Protein AF-A0AAW8H6G6-F1 (afdb_monomer_lite)

Foldseek 3Di:
DPDPPDDDDDDDDDPVRVVVLVVCCVVVVAVDSVRSVVSVVVVCVVVPPD

Secondary structure (DSSP, 8-state):
--------------HHHHHHHHHHHHTTS-SSHHHHHHHHHHHHHHHT--

Sequence (50 aa):
MKEKKEKTVCLRISETQEGILTAMIAAGLAKNTSQAIQYLINLYGIKGSM

Radius of gyration: 12.92 Å; chains: 1; bounding box: 29×34×25 Å

pLDDT: mean 87.38, std 14.65, range [47.34, 97.81]

Organism: NCBI:txid885040

Structure (mmCIF, N/CA/C/O backbone):
data_AF-A0AAW8H6G6-F1
#
_entry.id   AF-A0AAW8H6G6-F1
#
loop_
_atom_site.group_PDB
_atom_site.id
_atom_site.type_symbol
_atom_site.label_atom_id
_atom_site.label_alt_id
_atom_site.label_comp_id
_atom_site.label_asym_id
_atom_site.label_entity_id
_atom_site.label_seq_id
_atom_site.pdbx_PDB_ins_code
_atom_site.Cartn_x
_atom_site.Cartn_y
_atom_site.Cartn_z
_atom_site.occupancy
_atom_site.B_iso_or_equiv
_atom_site.auth_seq_id
_atom_site.auth_comp_id
_atom_site.auth_asym_id
_atom_site.auth_atom_id
_atom_site.pdbx_PDB_model_num
ATOM 1 N N . MET A 1 1 ? -7.256 29.678 -12.984 1.00 51.97 1 MET A N 1
ATOM 2 C CA . MET A 1 1 ? -6.881 28.245 -12.961 1.00 51.97 1 MET A CA 1
ATOM 3 C C . MET A 1 1 ? -7.535 27.631 -11.734 1.00 51.97 1 MET A C 1
ATOM 5 O O . MET A 1 1 ? -7.430 28.245 -10.682 1.00 51.97 1 MET A O 1
ATOM 9 N N . LYS A 1 2 ? -8.280 26.519 -11.851 1.00 51.84 2 LYS A N 1
ATOM 10 C CA . LYS A 1 2 ? -8.870 25.853 -10.672 1.00 51.84 2 LYS A CA 1
ATOM 11 C C . LYS A 1 2 ? -7.721 25.478 -9.734 1.00 51.84 2 LYS A C 1
ATOM 13 O O . LYS A 1 2 ? -6.843 24.729 -10.151 1.00 51.84 2 LYS A O 1
ATOM 18 N N . GLU A 1 3 ? -7.694 26.039 -8.528 1.00 57.00 3 GLU A N 1
ATOM 19 C CA . GLU A 1 3 ? -6.698 25.689 -7.516 1.00 57.00 3 GLU A CA 1
ATOM 20 C C . GLU A 1 3 ? -6.690 24.171 -7.338 1.00 57.00 3 GLU A C 1
ATOM 22 O O . GLU A 1 3 ? -7.706 23.568 -6.978 1.00 57.00 3 GLU A O 1
ATOM 27 N N . LYS A 1 4 ? -5.545 23.536 -7.594 1.00 60.19 4 LYS A N 1
ATOM 28 C CA . LYS A 1 4 ? -5.318 22.180 -7.110 1.00 60.19 4 LYS A CA 1
ATOM 29 C C . LYS A 1 4 ? -5.155 22.288 -5.600 1.00 60.19 4 LYS A C 1
ATOM 31 O O . LYS A 1 4 ? -4.074 22.590 -5.110 1.00 60.19 4 LYS A O 1
ATOM 36 N N . LYS A 1 5 ? -6.254 22.101 -4.869 1.00 70.19 5 LYS A N 1
ATOM 37 C CA . LYS A 1 5 ? -6.243 22.004 -3.407 1.00 70.19 5 LYS A CA 1
ATOM 38 C C . LYS A 1 5 ? -5.626 20.665 -3.015 1.00 70.19 5 LYS A C 1
ATOM 40 O O . LYS A 1 5 ? -6.328 19.711 -2.692 1.00 70.19 5 LYS A O 1
ATOM 45 N N . GLU A 1 6 ? -4.309 20.578 -3.123 1.00 77.69 6 GLU A N 1
ATOM 46 C CA . GLU A 1 6 ? -3.550 19.448 -2.607 1.00 77.69 6 GLU A CA 1
ATOM 47 C C . GLU A 1 6 ? -3.551 19.540 -1.079 1.00 77.69 6 GLU A C 1
ATOM 49 O O . GLU A 1 6 ? -3.182 20.562 -0.500 1.00 77.69 6 GLU A O 1
ATOM 54 N N . LYS A 1 7 ? -4.037 18.485 -0.419 1.00 83.44 7 LYS A N 1
ATOM 55 C CA . LYS A 1 7 ? -4.018 18.370 1.039 1.00 83.44 7 LYS A CA 1
ATOM 56 C C . LYS A 1 7 ? -2.979 17.330 1.425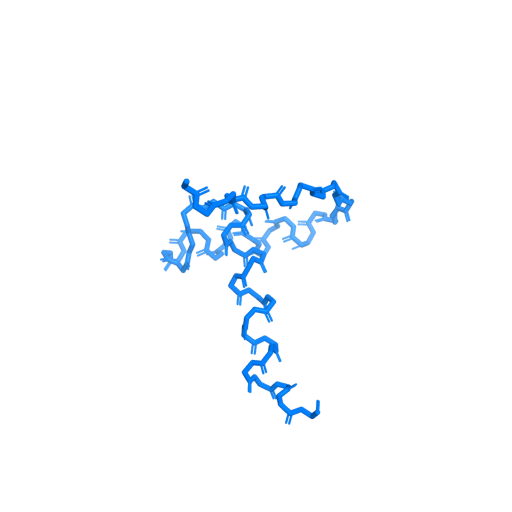 1.00 83.44 7 LYS A C 1
ATOM 58 O O . LYS A 1 7 ? -3.150 16.147 1.139 1.00 83.44 7 LYS A O 1
ATOM 63 N N . THR A 1 8 ? -1.930 17.779 2.099 1.00 88.81 8 THR A N 1
ATOM 64 C CA . THR A 1 8 ? -0.893 16.899 2.638 1.00 88.81 8 THR A CA 1
ATOM 65 C C . THR 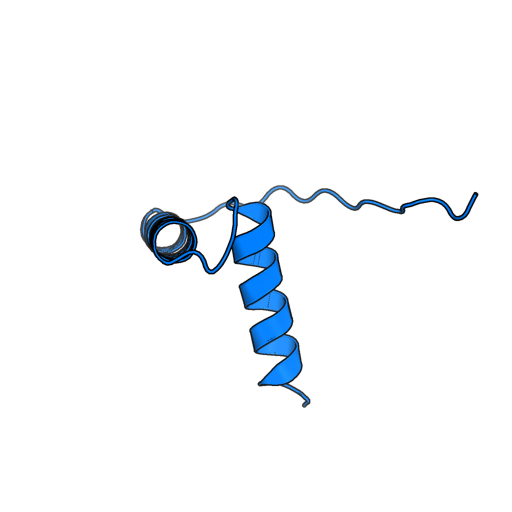A 1 8 ? -1.274 16.457 4.044 1.00 88.81 8 THR A C 1
ATOM 67 O O . THR A 1 8 ? -1.758 17.254 4.848 1.00 88.81 8 THR A O 1
ATOM 70 N N . VAL A 1 9 ? -1.059 15.177 4.340 1.00 87.56 9 VAL A N 1
ATOM 71 C CA . VAL A 1 9 ? -1.258 14.593 5.669 1.00 87.56 9 VAL A CA 1
ATOM 72 C C . VAL A 1 9 ? -0.013 13.806 6.059 1.00 87.56 9 VAL A C 1
ATOM 74 O O . VAL A 1 9 ? 0.565 13.109 5.228 1.00 87.56 9 VAL A O 1
ATOM 77 N N . CYS A 1 10 ? 0.393 13.911 7.323 1.00 93.12 10 CYS A N 1
ATOM 78 C CA . CYS A 1 10 ? 1.420 13.052 7.903 1.00 93.12 10 CYS A CA 1
ATOM 79 C C . CYS A 1 10 ? 0.737 11.917 8.664 1.00 93.12 10 CYS A C 1
ATOM 81 O O . CYS A 1 10 ? -0.194 12.157 9.433 1.00 93.12 10 CYS A O 1
ATOM 83 N N . LEU A 1 11 ? 1.202 10.689 8.456 1.00 90.38 11 LEU A N 1
ATOM 84 C CA . LEU A 1 11 ? 0.647 9.493 9.079 1.00 90.38 11 LEU A CA 1
ATOM 85 C C . LEU A 1 11 ? 1.758 8.750 9.810 1.00 90.38 11 LEU A C 1
ATOM 87 O O . LEU A 1 11 ? 2.885 8.671 9.323 1.00 90.38 11 LEU A O 1
ATOM 91 N N . ARG A 1 12 ? 1.427 8.178 10.967 1.00 95.31 12 ARG A N 1
ATOM 92 C CA . ARG A 1 12 ? 2.260 7.153 11.591 1.00 95.31 12 ARG A CA 1
ATOM 93 C C . ARG A 1 12 ? 1.802 5.805 11.055 1.00 95.31 12 ARG A C 1
ATOM 95 O O . ARG A 1 12 ? 0.627 5.474 11.188 1.00 95.31 12 ARG A O 1
ATOM 102 N N . ILE A 1 13 ? 2.728 5.061 10.470 1.00 93.38 13 ILE A N 1
ATOM 103 C CA . ILE A 1 13 ? 2.487 3.715 9.956 1.00 93.38 13 ILE A CA 1
ATOM 104 C C . ILE A 1 13 ? 3.352 2.712 10.716 1.00 93.38 13 ILE A C 1
ATOM 106 O O . ILE A 1 13 ? 4.432 3.064 11.190 1.00 93.38 13 ILE A O 1
ATOM 110 N N . SER A 1 14 ? 2.853 1.489 10.881 1.00 97.56 14 SER A N 1
ATOM 111 C CA . SER A 1 14 ? 3.637 0.378 11.428 1.00 97.56 14 SER A CA 1
ATOM 112 C C . SER A 1 14 ? 4.494 -0.285 10.346 1.00 97.56 14 SER A C 1
ATOM 114 O O . SER A 1 14 ? 4.195 -0.165 9.158 1.00 97.56 14 SER A O 1
ATOM 116 N N . GLU A 1 15 ? 5.502 -1.060 10.754 1.00 97.31 15 GLU A N 1
ATOM 117 C CA . GLU A 1 15 ? 6.343 -1.846 9.832 1.00 97.31 15 GLU A CA 1
ATOM 118 C C . GLU A 1 15 ? 5.509 -2.791 8.954 1.00 97.31 15 GLU A C 1
ATOM 120 O O . GLU A 1 15 ? 5.751 -2.932 7.758 1.00 97.31 15 GLU A O 1
ATOM 125 N N . THR A 1 16 ? 4.456 -3.398 9.514 1.00 97.56 16 THR A N 1
ATOM 126 C CA . THR A 1 16 ? 3.531 -4.242 8.743 1.00 97.56 16 THR A CA 1
ATOM 127 C C . THR A 1 16 ? 2.821 -3.450 7.644 1.00 97.56 16 THR A C 1
ATOM 129 O O . THR A 1 16 ? 2.691 -3.933 6.520 1.00 97.56 16 THR A O 1
ATOM 132 N N . GLN A 1 17 ? 2.364 -2.231 7.944 1.00 96.50 17 GLN A N 1
ATOM 133 C CA . GLN A 1 17 ? 1.706 -1.370 6.958 1.00 96.50 17 GLN A CA 1
ATOM 134 C C . GLN A 1 17 ? 2.691 -0.912 5.880 1.00 96.50 17 GLN A C 1
ATOM 136 O O . GLN A 1 17 ? 2.350 -0.931 4.700 1.00 96.50 17 GLN A O 1
ATOM 141 N N . GLU A 1 18 ? 3.918 -0.565 6.259 1.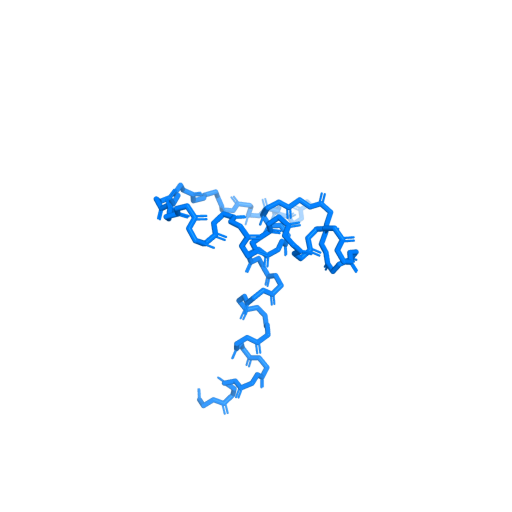00 96.81 18 GLU A N 1
ATOM 142 C CA . GLU A 1 18 ? 4.988 -0.235 5.315 1.00 96.81 18 GLU A CA 1
ATOM 143 C C . GLU A 1 18 ? 5.311 -1.408 4.376 1.00 96.81 18 GLU A C 1
ATOM 145 O O . GLU A 1 18 ? 5.416 -1.218 3.159 1.00 96.81 18 GLU A O 1
ATOM 150 N N . GLY A 1 19 ? 5.375 -2.632 4.908 1.00 97.81 19 GLY A N 1
ATOM 151 C CA . GLY A 1 19 ? 5.564 -3.848 4.116 1.00 97.81 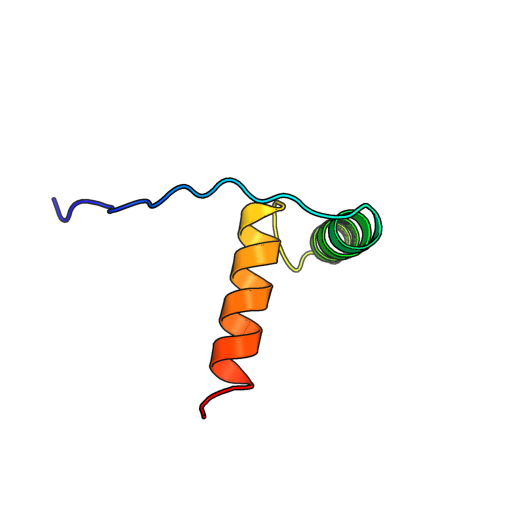19 GLY A CA 1
ATOM 152 C C . GLY A 1 19 ? 4.456 -4.058 3.081 1.00 97.81 19 GLY A C 1
ATOM 153 O O . GLY A 1 19 ? 4.742 -4.335 1.915 1.00 97.81 19 GLY A O 1
ATOM 154 N N . ILE A 1 20 ? 3.192 -3.848 3.467 1.00 97.12 20 ILE A N 1
ATOM 155 C CA . ILE A 1 20 ? 2.046 -3.922 2.544 1.00 97.12 20 ILE A CA 1
ATOM 156 C C . ILE A 1 20 ? 2.179 -2.878 1.428 1.00 97.12 20 ILE A C 1
ATOM 158 O O . ILE A 1 20 ? 2.030 -3.211 0.251 1.00 97.12 20 ILE A O 1
ATOM 162 N N . LEU A 1 21 ? 2.486 -1.625 1.775 1.00 97.12 21 LEU A N 1
ATOM 163 C CA . LEU A 1 21 ? 2.615 -0.539 0.797 1.00 97.12 21 LEU A CA 1
ATOM 164 C C . LEU A 1 21 ? 3.773 -0.797 -0.179 1.00 97.12 21 LEU A C 1
ATOM 166 O O . LEU A 1 21 ? 3.626 -0.576 -1.381 1.00 97.12 21 LEU A O 1
ATOM 170 N N . THR A 1 22 ? 4.888 -1.337 0.312 1.00 97.56 22 THR A N 1
ATOM 171 C CA . THR A 1 22 ? 6.044 -1.720 -0.513 1.00 97.56 22 THR A CA 1
ATOM 172 C C . THR A 1 22 ? 5.698 -2.858 -1.471 1.00 97.56 22 THR A C 1
ATOM 174 O O . THR A 1 22 ? 6.013 -2.780 -2.659 1.00 97.56 22 THR A O 1
ATOM 177 N N . ALA A 1 23 ? 4.986 -3.885 -0.997 1.00 97.75 23 ALA A N 1
ATOM 178 C CA . ALA A 1 23 ? 4.528 -4.987 -1.840 1.00 97.75 23 ALA A CA 1
ATOM 179 C C . ALA A 1 23 ? 3.575 -4.510 -2.951 1.00 97.75 23 ALA A C 1
ATOM 181 O O . ALA A 1 23 ? 3.674 -4.971 -4.087 1.00 97.75 23 ALA A O 1
ATOM 182 N N . MET A 1 24 ? 2.696 -3.543 -2.662 1.00 97.62 24 MET A N 1
ATOM 183 C CA . MET A 1 24 ? 1.823 -2.939 -3.677 1.00 97.62 24 MET A CA 1
ATOM 184 C C . MET A 1 24 ? 2.610 -2.211 -4.771 1.00 97.62 24 MET A C 1
ATOM 186 O O . MET A 1 24 ? 2.249 -2.297 -5.946 1.00 97.62 24 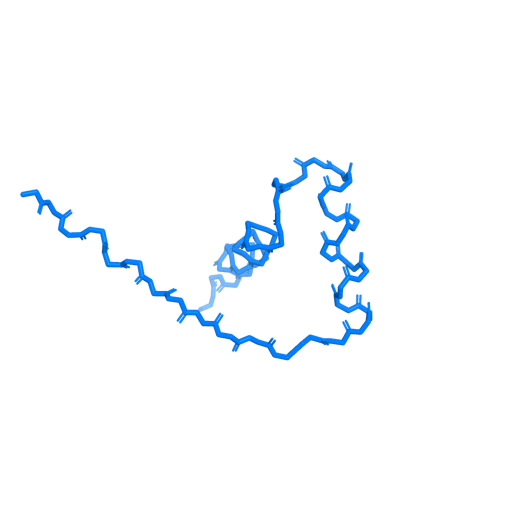MET A O 1
ATOM 190 N N . ILE A 1 25 ? 3.681 -1.505 -4.398 1.00 97.56 25 ILE A N 1
ATOM 191 C CA . ILE A 1 25 ? 4.561 -0.826 -5.357 1.00 97.56 25 ILE A CA 1
ATOM 192 C C . ILE A 1 25 ? 5.305 -1.858 -6.210 1.00 97.56 25 ILE A C 1
ATOM 194 O O . ILE A 1 25 ? 5.321 -1.741 -7.433 1.00 97.56 25 ILE A O 1
ATOM 198 N N . ALA A 1 26 ? 5.852 -2.905 -5.587 1.00 97.69 26 ALA A N 1
ATOM 199 C CA . ALA A 1 26 ? 6.535 -3.990 -6.292 1.00 97.69 26 ALA A CA 1
ATOM 200 C C . ALA A 1 26 ? 5.609 -4.736 -7.271 1.00 97.69 26 ALA A C 1
ATOM 202 O O . ALA A 1 26 ? 6.036 -5.119 -8.357 1.00 97.69 26 ALA A O 1
ATOM 203 N N . ALA A 1 27 ? 4.329 -4.888 -6.923 1.00 96.25 27 ALA A N 1
ATOM 204 C CA . ALA A 1 27 ? 3.304 -5.473 -7.787 1.00 96.25 27 ALA A CA 1
ATOM 205 C C . ALA A 1 27 ? 2.817 -4.530 -8.909 1.00 96.25 27 ALA A C 1
ATOM 207 O O . ALA A 1 27 ? 1.951 -4.912 -9.695 1.00 96.25 27 ALA A O 1
ATOM 208 N N . GLY A 1 28 ? 3.324 -3.294 -8.985 1.00 96.31 28 GLY A N 1
ATOM 209 C CA . GLY A 1 28 ? 2.942 -2.313 -10.005 1.00 96.31 28 GLY A CA 1
ATOM 210 C C . GLY A 1 28 ? 1.573 -1.658 -9.789 1.00 96.31 28 GLY A C 1
ATOM 211 O O . GLY A 1 28 ? 1.095 -0.947 -10.671 1.00 96.31 28 GLY A O 1
ATOM 212 N N . LEU A 1 29 ? 0.942 -1.854 -8.624 1.00 94.19 29 LEU A N 1
ATOM 213 C CA . LEU A 1 29 ? -0.368 -1.270 -8.300 1.00 94.19 29 LEU A CA 1
ATOM 214 C C . LEU A 1 29 ? -0.282 0.232 -7.984 1.00 94.19 29 LEU A C 1
ATOM 216 O O . LEU A 1 29 ? -1.279 0.947 -8.076 1.00 94.19 29 LEU A O 1
ATOM 220 N N . ALA A 1 30 ? 0.901 0.717 -7.603 1.00 96.38 30 ALA A N 1
ATOM 221 C CA . ALA A 1 30 ? 1.167 2.118 -7.295 1.00 96.38 30 ALA A CA 1
ATOM 222 C C . ALA A 1 30 ? 2.629 2.483 -7.582 1.00 96.38 30 ALA A C 1
ATOM 224 O O . ALA A 1 30 ? 3.509 1.632 -7.501 1.00 96.38 30 ALA A O 1
ATOM 225 N N . LYS A 1 31 ? 2.915 3.761 -7.875 1.00 95.25 31 LYS A N 1
ATOM 226 C CA . LYS A 1 31 ? 4.294 4.220 -8.147 1.00 95.25 31 LYS A CA 1
ATOM 227 C C . LYS A 1 31 ? 5.057 4.646 -6.892 1.00 95.25 31 LYS A C 1
ATOM 229 O O . LYS A 1 31 ? 6.273 4.780 -6.934 1.00 95.25 31 LYS A O 1
ATOM 234 N N . ASN A 1 32 ? 4.345 4.938 -5.806 1.00 96.19 32 ASN A N 1
ATOM 235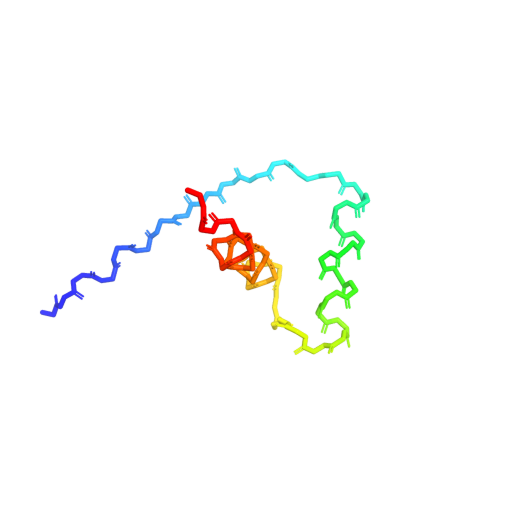 C CA . ASN A 1 32 ? 4.909 5.361 -4.527 1.00 96.19 32 ASN A CA 1
ATOM 236 C C . ASN A 1 32 ? 3.904 5.132 -3.389 1.00 96.19 32 ASN A C 1
ATOM 238 O O . ASN A 1 32 ? 2.735 4.818 -3.629 1.00 96.19 32 ASN A O 1
ATOM 242 N N . THR A 1 33 ? 4.354 5.335 -2.152 1.00 95.00 33 THR A N 1
ATOM 243 C CA . THR A 1 33 ? 3.572 5.113 -0.929 1.00 95.00 33 THR A CA 1
ATOM 244 C C . THR A 1 33 ? 2.274 5.919 -0.906 1.00 95.00 33 THR A C 1
ATOM 246 O O . THR A 1 33 ? 1.220 5.374 -0.588 1.00 95.00 33 THR A O 1
ATOM 249 N N . SER A 1 34 ? 2.307 7.192 -1.311 1.00 94.56 34 SER A N 1
ATOM 250 C CA . SER A 1 34 ? 1.113 8.048 -1.351 1.00 94.56 34 SER A CA 1
ATOM 251 C C . SER A 1 34 ? 0.061 7.522 -2.327 1.00 94.56 34 SER A C 1
ATOM 253 O O . SER A 1 34 ? -1.127 7.501 -2.006 1.00 94.56 34 SER A O 1
ATOM 255 N N . GLN A 1 35 ? 0.489 7.054 -3.502 1.00 95.06 35 GLN A N 1
ATOM 256 C CA . GLN A 1 35 ? -0.402 6.429 -4.479 1.00 95.06 35 GLN A CA 1
ATOM 257 C C . GLN A 1 35 ? -0.926 5.076 -3.998 1.00 95.06 35 GLN A C 1
ATOM 259 O O . GLN A 1 35 ? -2.086 4.769 -4.246 1.00 95.06 35 GLN A O 1
ATOM 264 N N . ALA A 1 36 ? -0.122 4.292 -3.275 1.00 96.50 36 ALA A N 1
ATOM 265 C CA . ALA A 1 36 ? -0.572 3.037 -2.675 1.00 96.50 36 ALA A CA 1
ATOM 266 C C . ALA A 1 36 ? -1.650 3.287 -1.605 1.00 96.50 36 ALA A C 1
ATOM 268 O O . ALA A 1 36 ? -2.688 2.628 -1.606 1.00 96.50 36 ALA A O 1
ATOM 269 N N . ILE A 1 37 ? -1.468 4.303 -0.755 1.00 95.19 37 ILE A N 1
ATOM 270 C CA . ILE A 1 37 ? -2.475 4.721 0.232 1.00 95.19 37 ILE A CA 1
ATOM 271 C C . ILE A 1 37 ? -3.748 5.221 -0.466 1.00 95.19 37 ILE A C 1
ATOM 273 O O . ILE A 1 37 ? -4.844 4.803 -0.099 1.00 95.19 37 ILE A O 1
ATOM 277 N N . GLN A 1 38 ? -3.632 6.064 -1.498 1.00 93.38 38 GLN A N 1
ATOM 278 C CA . GLN A 1 38 ? -4.796 6.504 -2.281 1.00 93.38 38 GLN A CA 1
ATOM 279 C C . GLN A 1 38 ? -5.510 5.339 -2.965 1.00 93.38 38 GLN A C 1
ATOM 281 O O . GLN A 1 38 ? -6.738 5.308 -2.969 1.00 93.38 38 GLN A O 1
ATOM 286 N N . TYR A 1 39 ? -4.769 4.365 -3.497 1.00 94.56 39 TYR A N 1
ATOM 287 C CA . TYR A 1 39 ? -5.347 3.153 -4.067 1.00 94.56 39 TYR A CA 1
ATOM 288 C C . TYR A 1 39 ? -6.187 2.413 -3.026 1.00 94.56 39 TYR A C 1
ATOM 290 O O . TYR A 1 39 ? -7.328 2.061 -3.310 1.00 94.56 39 TYR A O 1
ATOM 298 N N . LEU A 1 40 ? -5.664 2.225 -1.809 1.00 93.25 40 LEU A N 1
ATOM 299 C CA . LEU A 1 40 ? -6.401 1.583 -0.717 1.00 93.25 40 LEU A CA 1
ATOM 300 C C . LEU A 1 40 ? -7.654 2.372 -0.324 1.00 93.25 40 LEU A C 1
ATOM 302 O O . LEU A 1 40 ? -8.722 1.776 -0.206 1.00 93.25 40 LEU A O 1
ATOM 306 N N . ILE A 1 41 ? -7.555 3.696 -0.172 1.00 92.50 41 ILE A N 1
ATOM 307 C CA . ILE A 1 41 ? -8.706 4.563 0.135 1.00 92.50 41 ILE A CA 1
ATOM 308 C C . ILE A 1 41 ? -9.787 4.421 -0.944 1.00 92.50 41 ILE A C 1
ATOM 310 O O . ILE A 1 41 ? -10.952 4.199 -0.623 1.00 92.50 41 ILE A O 1
ATOM 314 N N . ASN A 1 42 ? -9.401 4.487 -2.220 1.00 91.12 42 ASN A N 1
ATOM 315 C CA . ASN A 1 42 ? -10.326 4.347 -3.344 1.00 91.12 42 ASN A CA 1
ATOM 316 C C . ASN A 1 42 ? -10.939 2.944 -3.402 1.00 91.12 42 ASN A C 1
ATOM 318 O O . ASN A 1 42 ? -12.137 2.804 -3.636 1.00 91.12 42 ASN A O 1
ATOM 322 N N . LEU A 1 43 ? -10.139 1.903 -3.151 1.00 90.69 43 LEU A N 1
ATOM 323 C CA . LEU A 1 43 ? -10.608 0.522 -3.099 1.00 90.69 43 LEU A CA 1
ATOM 324 C C . LEU A 1 43 ? -11.666 0.345 -2.008 1.00 90.69 43 LEU A C 1
ATOM 326 O O . LEU A 1 43 ? -12.682 -0.294 -2.262 1.00 90.69 43 LEU A O 1
ATOM 330 N N . TYR A 1 44 ? -11.453 0.925 -0.824 1.00 88.88 44 TYR A N 1
ATOM 331 C CA . TYR A 1 44 ? -12.453 0.945 0.244 1.00 88.88 44 TYR A CA 1
ATOM 332 C C . TYR A 1 44 ? -13.672 1.799 -0.107 1.00 88.88 44 TYR A C 1
ATOM 334 O O . TYR A 1 44 ? -14.772 1.392 0.230 1.00 88.88 44 TYR A O 1
ATOM 342 N N . GLY A 1 45 ? -13.527 2.916 -0.824 1.00 87.19 45 GLY A N 1
ATOM 343 C CA . GLY A 1 45 ? -14.673 3.699 -1.308 1.00 87.19 45 GLY A CA 1
ATOM 344 C C . GLY A 1 45 ? -15.543 2.941 -2.322 1.00 87.19 45 GLY A C 1
ATOM 345 O O . GLY A 1 45 ? -16.765 3.048 -2.298 1.00 87.19 45 GLY A O 1
ATOM 346 N N . ILE A 1 46 ? -14.928 2.122 -3.183 1.00 81.56 46 ILE A N 1
ATOM 347 C CA . ILE A 1 46 ? -15.645 1.269 -4.148 1.00 81.56 46 ILE A CA 1
ATOM 348 C C . ILE A 1 46 ? -16.270 0.059 -3.444 1.00 81.56 46 ILE A C 1
ATOM 350 O O . ILE A 1 46 ? -17.440 -0.245 -3.651 1.00 81.56 46 ILE A O 1
ATOM 354 N N . LYS A 1 47 ? -15.495 -0.642 -2.604 1.00 80.19 47 LYS A N 1
ATOM 355 C CA . LYS A 1 47 ? -15.964 -1.823 -1.854 1.00 80.19 47 LYS A CA 1
ATOM 356 C C . LYS A 1 47 ? -16.962 -1.472 -0.751 1.00 80.19 47 LYS A C 1
ATOM 358 O O . LYS A 1 47 ? -17.746 -2.321 -0.348 1.00 80.19 47 LYS A O 1
ATOM 363 N N . GLY A 1 48 ? -16.886 -0.245 -0.257 1.00 58.59 48 GLY A N 1
ATOM 364 C CA . GLY A 1 48 ? -17.674 0.331 0.821 1.00 58.59 48 GLY A CA 1
ATOM 365 C C . GLY A 1 48 ? -18.447 1.547 0.338 1.00 58.59 48 GLY A C 1
ATOM 366 O O . GLY A 1 48 ? -18.485 2.562 1.023 1.00 58.59 48 GLY A O 1
ATOM 367 N N . SER A 1 49 ? -19.102 1.415 -0.816 1.00 51.81 49 SER A N 1
ATOM 368 C CA . SER A 1 49 ? -20.403 2.052 -1.013 1.00 51.81 49 SER A CA 1
ATOM 369 C C . SER A 1 49 ? -21.384 1.468 0.020 1.00 51.81 49 SER A C 1
ATOM 371 O O . SER A 1 49 ? -22.165 0.568 -0.288 1.00 51.81 49 SER A O 1
ATOM 373 N N . MET A 1 50 ? -21.251 1.929 1.265 1.00 47.34 50 MET A N 1
ATOM 374 C CA . MET A 1 50 ? -22.298 2.038 2.279 1.00 47.34 50 MET A CA 1
ATOM 375 C C . MET A 1 50 ? -22.487 3.526 2.546 1.00 47.34 50 MET A C 1
ATOM 377 O O . MET A 1 50 ? -21.455 4.215 2.715 1.00 47.34 50 MET A O 1
#